Protein AF-A0A925QXF1-F1 (afdb_monomer_lite)

Secondary structure (DSSP, 8-state):
---HHHHHHHHHHHHHHHSSGGG-PPPPTTHHHHH-THHHH--SSSSHHHHHHHHHHHHHHHHHHHTTS-S-----B-TTS-B-

Radius of gyration: 24.77 Å; chains: 1; bounding box: 56×32×61 Å

Foldseek 3Di:
DDDPVVVVVVVVVVVVVVPDPVVDDDQDDCRVCVVCVCVPQNDPPVCSSVVSVVVVVVVVVVVCVVVVNDDDDDWDQDPVRDID

Structure (mmCIF, N/CA/C/O backbone):
data_AF-A0A925QXF1-F1
#
_entry.id   AF-A0A925QXF1-F1
#
loop_
_atom_site.group_PDB
_atom_site.id
_atom_site.type_symbol
_atom_site.label_atom_id
_atom_site.label_alt_id
_atom_site.label_comp_id
_atom_site.label_asym_id
_atom_site.label_entity_id
_atom_site.label_seq_id
_atom_site.pdbx_PDB_ins_code
_atom_site.Cartn_x
_atom_site.Cartn_y
_atom_site.Cartn_z
_atom_site.occupancy
_atom_site.B_iso_or_equiv
_atom_site.auth_seq_id
_atom_site.auth_comp_id
_atom_site.auth_asym_id
_atom_site.auth_atom_id
_atom_site.pdbx_PDB_model_num
ATOM 1 N N . MET A 1 1 ? 40.771 -11.293 -46.317 1.00 54.41 1 MET A N 1
ATOM 2 C CA . MET A 1 1 ? 41.143 -10.733 -45.005 1.00 54.41 1 MET A CA 1
ATOM 3 C C . MET A 1 1 ? 40.321 -9.464 -44.858 1.00 54.41 1 MET A C 1
ATOM 5 O O . MET A 1 1 ? 40.738 -8.421 -45.333 1.00 54.41 1 MET A O 1
ATOM 9 N N . THR A 1 2 ? 39.065 -9.601 -44.426 1.00 61.94 2 THR A N 1
ATOM 10 C CA . THR A 1 2 ? 38.161 -8.461 -44.220 1.00 61.94 2 THR A CA 1
ATOM 11 C C . THR A 1 2 ? 38.668 -7.653 -43.035 1.00 61.94 2 THR A C 1
ATOM 13 O O . THR A 1 2 ? 39.060 -8.223 -42.018 1.00 61.94 2 THR A O 1
ATOM 16 N N . ASP A 1 3 ? 38.739 -6.340 -43.219 1.00 66.31 3 ASP A N 1
ATOM 17 C CA . ASP A 1 3 ? 39.290 -5.410 -42.244 1.00 66.31 3 ASP A CA 1
ATOM 18 C C . ASP A 1 3 ? 38.398 -5.388 -40.982 1.00 66.31 3 ASP A C 1
ATOM 20 O O . ASP A 1 3 ? 37.190 -5.149 -41.102 1.00 66.31 3 ASP A O 1
ATOM 24 N N . PRO A 1 4 ? 38.935 -5.656 -39.775 1.00 61.16 4 PRO A N 1
ATOM 25 C CA . PRO A 1 4 ? 38.156 -5.672 -38.534 1.00 61.16 4 PRO A CA 1
ATOM 26 C C . PRO A 1 4 ? 37.440 -4.341 -38.240 1.00 61.16 4 PRO A C 1
ATOM 28 O O . PRO A 1 4 ? 36.441 -4.335 -37.520 1.00 61.16 4 PRO A O 1
ATOM 31 N N . ALA A 1 5 ? 37.889 -3.227 -38.830 1.00 61.12 5 ALA A N 1
ATOM 32 C CA . ALA A 1 5 ? 37.230 -1.927 -38.711 1.00 61.12 5 ALA A CA 1
ATOM 33 C C . ALA A 1 5 ? 35.880 -1.849 -39.457 1.00 61.12 5 ALA A C 1
ATOM 35 O O . ALA A 1 5 ? 34.974 -1.138 -39.023 1.00 61.12 5 ALA A O 1
ATOM 36 N N . THR A 1 6 ? 35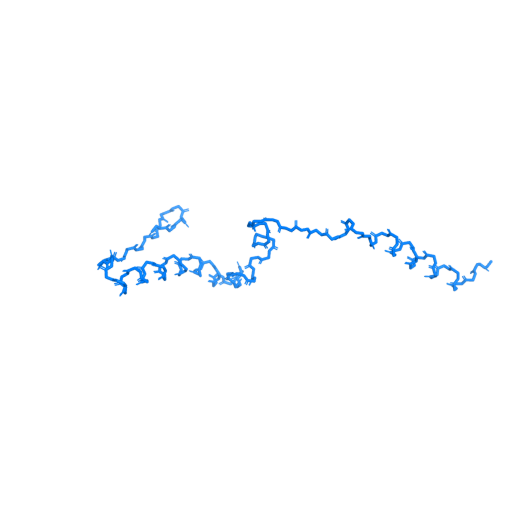.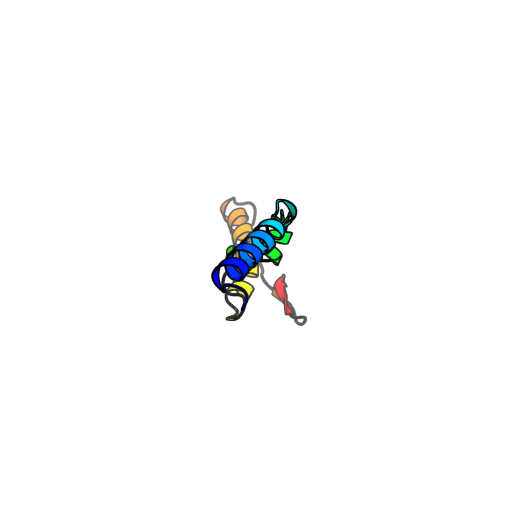701 -2.593 -40.557 1.00 59.56 6 THR A N 1
ATOM 37 C CA . THR A 1 6 ? 34.442 -2.592 -41.328 1.00 59.56 6 THR A CA 1
ATOM 38 C C . THR A 1 6 ? 33.332 -3.374 -40.615 1.00 59.56 6 THR A C 1
ATOM 40 O O . THR A 1 6 ? 32.159 -3.012 -40.714 1.00 59.56 6 THR A O 1
ATOM 43 N N . GLN A 1 7 ? 33.701 -4.404 -39.848 1.00 59.41 7 GLN A N 1
ATOM 44 C CA . GLN A 1 7 ? 32.767 -5.250 -39.096 1.00 59.41 7 GLN A CA 1
ATOM 45 C C . GLN A 1 7 ? 32.191 -4.521 -37.863 1.00 59.41 7 GLN A C 1
ATOM 47 O O . GLN A 1 7 ? 31.004 -4.610 -37.581 1.00 59.41 7 GLN A O 1
ATOM 52 N N . GLN A 1 8 ? 33.007 -3.717 -37.168 1.00 60.28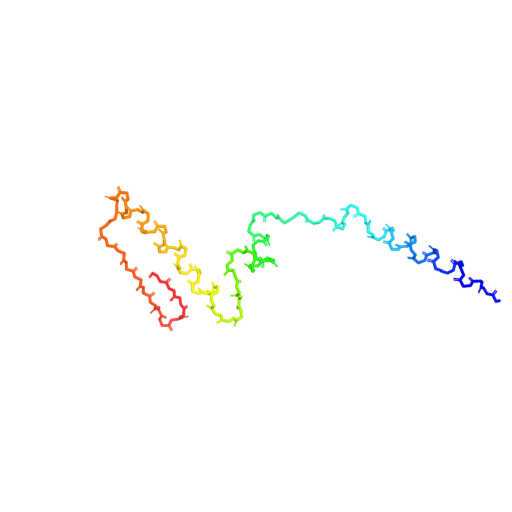 8 GLN A N 1
ATOM 53 C CA . GLN A 1 8 ? 32.565 -2.969 -35.979 1.00 60.28 8 GLN A CA 1
ATOM 54 C C . GLN A 1 8 ? 31.586 -1.827 -36.290 1.00 60.28 8 GLN A C 1
ATOM 56 O O . GLN A 1 8 ? 30.728 -1.515 -35.464 1.00 60.28 8 GLN A O 1
ATOM 61 N N . ASN A 1 9 ? 31.704 -1.194 -37.461 1.00 61.62 9 ASN A N 1
ATOM 62 C CA . ASN A 1 9 ? 30.775 -0.135 -37.868 1.00 61.62 9 ASN A CA 1
ATOM 63 C C . ASN A 1 9 ? 29.409 -0.699 -38.277 1.00 61.62 9 ASN A C 1
ATOM 65 O O . ASN A 1 9 ? 28.385 -0.137 -37.907 1.00 61.62 9 ASN A O 1
ATOM 69 N N . THR A 1 10 ? 29.385 -1.847 -38.960 1.00 61.94 10 THR A N 1
ATOM 70 C CA . THR A 1 10 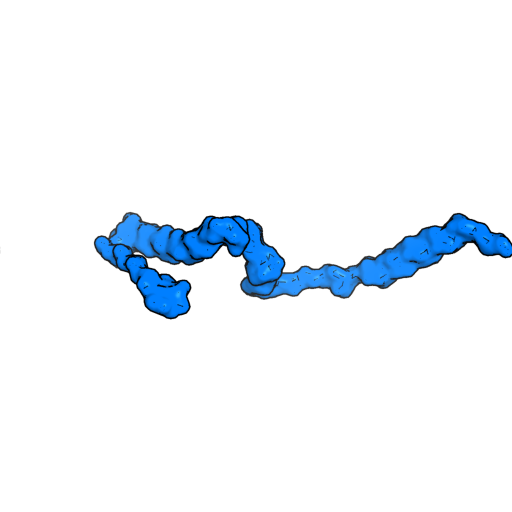? 28.129 -2.493 -39.371 1.00 61.94 10 THR A CA 1
ATOM 71 C C . THR A 1 10 ? 27.316 -3.010 -38.179 1.00 61.94 10 THR A C 1
ATOM 73 O O . THR A 1 10 ? 26.099 -2.845 -38.173 1.00 61.94 10 THR A O 1
ATOM 76 N N . ASP A 1 11 ? 27.960 -3.535 -37.131 1.00 62.16 11 ASP A N 1
ATOM 77 C CA . ASP A 1 11 ? 27.264 -3.983 -35.911 1.00 62.16 11 ASP A CA 1
ATOM 78 C C . ASP A 1 11 ? 26.648 -2.823 -35.104 1.00 62.16 11 ASP A C 1
ATOM 80 O O . ASP A 1 11 ? 25.555 -2.956 -34.549 1.00 62.16 11 ASP A O 1
ATOM 84 N N . ARG A 1 12 ? 27.311 -1.658 -35.052 1.00 63.47 12 ARG A N 1
ATOM 85 C CA . ARG A 1 12 ? 26.763 -0.459 -34.391 1.00 63.47 12 ARG A CA 1
ATOM 86 C C . ARG A 1 12 ? 25.582 0.135 -35.145 1.00 63.47 12 ARG A C 1
ATOM 88 O O . ARG A 1 12 ? 24.606 0.524 -34.509 1.00 63.47 12 ARG A O 1
ATOM 95 N N . ASP A 1 13 ? 25.663 0.183 -36.470 1.00 62.22 13 ASP A N 1
ATOM 96 C CA . ASP A 1 13 ? 24.583 0.705 -37.308 1.00 62.22 13 ASP A CA 1
ATOM 97 C C . ASP A 1 13 ? 23.349 -0.215 -37.268 1.00 62.22 13 ASP A C 1
ATOM 99 O O . ASP A 1 13 ? 22.219 0.270 -37.223 1.00 62.22 13 ASP A O 1
ATOM 103 N N . MET A 1 14 ? 23.547 -1.537 -37.175 1.00 62.62 14 MET A N 1
ATOM 104 C CA . MET A 1 14 ? 22.471 -2.513 -36.949 1.00 62.62 14 MET A CA 1
ATOM 105 C C . MET A 1 14 ? 21.820 -2.358 -35.564 1.00 62.62 14 MET A C 1
ATOM 107 O O . MET A 1 14 ? 20.595 -2.350 -35.464 1.00 62.62 14 MET A O 1
ATOM 111 N N . ALA A 1 15 ? 22.610 -2.168 -34.501 1.00 62.59 15 ALA A N 1
ATOM 112 C CA . ALA A 1 15 ? 22.085 -1.933 -33.151 1.00 62.59 15 ALA A CA 1
ATOM 113 C C . ALA A 1 15 ? 21.348 -0.583 -33.027 1.00 62.59 15 ALA A C 1
ATOM 115 O O . ALA A 1 15 ? 20.345 -0.480 -32.319 1.00 62.59 15 ALA A O 1
ATOM 116 N N . ALA A 1 16 ? 21.807 0.451 -33.739 1.00 63.00 16 ALA A N 1
ATOM 117 C CA . ALA A 1 16 ? 21.115 1.736 -33.830 1.00 63.00 16 ALA A CA 1
ATOM 118 C C . ALA A 1 16 ? 19.804 1.637 -34.631 1.00 63.00 16 ALA A C 1
ATOM 120 O O . ALA A 1 16 ? 18.850 2.343 -34.314 1.00 63.00 16 ALA A O 1
ATOM 121 N N . ALA A 1 17 ? 19.730 0.748 -35.629 1.00 66.38 17 ALA A N 1
ATOM 122 C CA . ALA A 1 17 ? 18.490 0.444 -36.343 1.00 66.38 17 ALA A CA 1
ATOM 123 C C . ALA A 1 17 ? 17.493 -0.374 -35.494 1.00 66.38 17 ALA A C 1
ATOM 125 O O . ALA A 1 17 ? 16.286 -0.244 -35.686 1.00 66.38 17 ALA A O 1
ATOM 126 N N . GLU A 1 18 ? 17.975 -1.186 -34.544 1.00 76.88 18 GLU A N 1
ATOM 127 C CA . GLU A 1 18 ? 17.142 -1.950 -33.600 1.00 76.88 18 GLU A CA 1
ATOM 128 C C . GLU A 1 18 ? 16.590 -1.077 -32.453 1.00 76.88 18 GLU A C 1
ATOM 130 O O . GLU A 1 18 ? 15.465 -1.283 -31.991 1.00 76.88 18 GLU A O 1
ATOM 135 N N . TYR A 1 19 ? 17.343 -0.058 -32.019 1.00 82.75 19 TYR A N 1
ATOM 136 C CA . TYR A 1 19 ? 16.898 0.930 -31.033 1.00 82.75 19 TYR A CA 1
ATOM 137 C C . TYR A 1 19 ? 16.156 2.104 -31.698 1.00 82.75 19 TYR A C 1
ATOM 139 O O . TYR A 1 19 ? 16.701 3.189 -31.905 1.00 82.75 19 TYR A O 1
ATOM 147 N N . GLY A 1 20 ? 14.890 1.869 -32.044 1.00 85.44 20 GLY A N 1
ATOM 148 C CA . GLY A 1 20 ? 13.991 2.849 -32.661 1.00 85.44 20 GLY A CA 1
ATOM 149 C C . GLY A 1 20 ? 12.929 3.411 -31.707 1.00 85.44 20 GLY A C 1
ATOM 150 O O . GLY A 1 20 ? 12.916 3.135 -30.508 1.00 85.44 20 GLY A O 1
ATOM 151 N N . ALA A 1 21 ? 11.976 4.183 -32.243 1.00 85.56 21 ALA A N 1
ATOM 152 C CA . ALA A 1 21 ? 10.855 4.725 -31.462 1.00 85.56 21 ALA A CA 1
ATOM 153 C C . ALA A 1 21 ? 10.030 3.626 -30.758 1.00 85.56 21 ALA A C 1
ATOM 155 O O . ALA A 1 21 ? 9.573 3.823 -29.632 1.00 85.56 21 ALA A O 1
ATOM 156 N N . ASP A 1 22 ? 9.918 2.448 -31.377 1.00 86.19 22 ASP A N 1
ATOM 157 C CA . ASP A 1 22 ? 9.214 1.280 -30.831 1.00 86.19 22 ASP A CA 1
ATOM 158 C C . ASP A 1 22 ? 9.909 0.666 -29.599 1.00 86.19 22 ASP A C 1
ATOM 160 O O . ASP A 1 22 ? 9.293 -0.084 -28.836 1.00 86.19 22 ASP A O 1
ATOM 164 N N . SER A 1 23 ?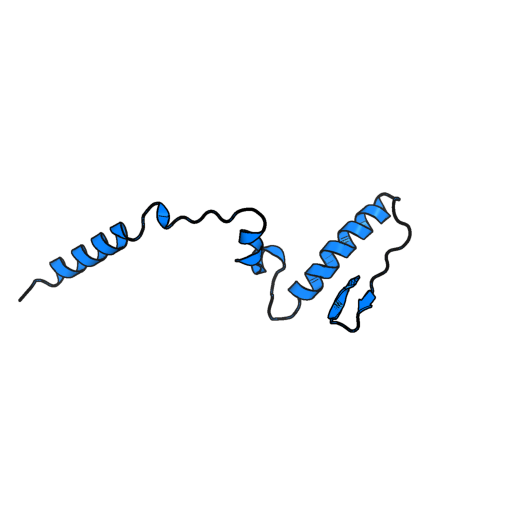 11.181 1.004 -29.352 1.00 88.44 23 SER A N 1
ATOM 165 C CA . SER A 1 23 ? 11.904 0.613 -28.136 1.00 88.44 23 SER A CA 1
ATOM 166 C C . SER A 1 23 ? 11.424 1.385 -26.899 1.00 88.44 23 SER A C 1
ATOM 168 O O . SER A 1 23 ? 11.682 0.961 -25.769 1.00 88.44 23 SER A O 1
ATOM 170 N N . ILE A 1 24 ? 10.692 2.491 -27.082 1.00 90.69 24 ILE A N 1
ATOM 171 C CA . ILE A 1 24 ? 10.119 3.280 -25.992 1.00 90.69 24 ILE A CA 1
ATOM 172 C C . ILE A 1 24 ? 8.728 2.751 -25.647 1.00 90.69 24 ILE A C 1
ATOM 174 O O . ILE A 1 24 ? 7.762 2.907 -26.391 1.00 90.69 24 ILE A O 1
ATOM 178 N N . LYS A 1 25 ? 8.608 2.155 -24.458 1.00 92.38 25 LYS A N 1
ATOM 179 C CA . LYS A 1 25 ? 7.335 1.637 -23.947 1.00 92.38 25 LYS A CA 1
ATOM 180 C C . LYS A 1 25 ? 6.740 2.573 -22.909 1.00 92.38 25 LYS A C 1
ATOM 182 O O . LYS A 1 25 ? 7.340 2.821 -21.866 1.00 92.38 25 LYS A O 1
ATOM 187 N N . VAL A 1 26 ? 5.518 3.027 -23.170 1.00 93.94 26 VAL A N 1
ATOM 188 C CA . VAL A 1 26 ? 4.700 3.744 -22.187 1.00 93.94 26 VAL A CA 1
ATOM 189 C C . VAL A 1 26 ? 3.903 2.725 -21.382 1.00 93.94 26 VAL A C 1
ATOM 191 O O . VAL A 1 26 ? 3.054 2.023 -21.927 1.00 93.94 26 VAL A O 1
ATOM 194 N N . LEU A 1 27 ? 4.166 2.659 -20.079 1.00 96.38 27 LEU A N 1
ATOM 195 C CA . LEU A 1 27 ? 3.367 1.874 -19.141 1.00 96.38 27 LEU A CA 1
ATOM 196 C C . LEU A 1 27 ? 2.197 2.738 -18.661 1.00 96.38 27 LEU A C 1
ATOM 198 O O . LEU A 1 27 ? 2.409 3.864 -18.212 1.00 96.38 27 LEU A O 1
ATOM 202 N N . ARG A 1 28 ? 0.963 2.241 -18.797 1.00 93.88 28 ARG A N 1
ATOM 203 C CA . ARG A 1 28 ? -0.252 2.994 -18.453 1.00 93.88 28 ARG A CA 1
ATOM 204 C C . ARG A 1 28 ? -0.828 2.514 -17.125 1.00 93.88 28 ARG A C 1
ATOM 206 O O . ARG A 1 28 ? -0.716 1.344 -16.776 1.00 93.88 28 ARG A O 1
ATOM 213 N N . GLY A 1 29 ? -1.471 3.423 -16.394 1.00 95.25 29 GLY A N 1
ATOM 214 C CA . GLY A 1 29 ? -2.100 3.104 -15.111 1.00 95.25 29 GLY A CA 1
ATOM 215 C C . GLY A 1 29 ? -1.121 2.439 -14.138 1.00 95.25 29 GLY A C 1
ATOM 216 O O . GLY A 1 29 ? -0.011 2.925 -13.935 1.00 95.25 29 GLY A O 1
ATOM 217 N N . LEU A 1 30 ? -1.527 1.302 -13.568 1.00 96.88 30 LEU A N 1
ATOM 218 C CA . LEU A 1 30 ? -0.741 0.562 -12.573 1.00 96.88 30 LEU A CA 1
ATOM 219 C C . LEU A 1 30 ? 0.352 -0.335 -13.172 1.00 96.88 30 LEU A C 1
ATOM 221 O O . LEU A 1 30 ? 1.076 -0.993 -12.427 1.00 96.88 30 LEU A O 1
ATOM 225 N N . ASP A 1 31 ? 0.516 -0.369 -14.495 1.00 97.31 31 ASP A N 1
ATOM 226 C CA . ASP A 1 31 ? 1.520 -1.234 -15.121 1.00 97.31 31 ASP A CA 1
ATOM 227 C C . ASP A 1 31 ? 2.947 -0.806 -14.765 1.00 97.31 31 ASP A C 1
ATOM 229 O O . ASP A 1 31 ? 3.826 -1.652 -14.601 1.00 97.31 31 ASP A O 1
ATOM 233 N N . ALA A 1 32 ? 3.175 0.497 -14.574 1.00 96.56 32 ALA A N 1
ATOM 234 C CA . ALA A 1 32 ? 4.454 1.016 -14.092 1.00 96.56 32 ALA A CA 1
ATOM 235 C C . ALA A 1 32 ? 4.765 0.533 -12.667 1.00 96.56 32 ALA A C 1
ATOM 237 O O . ALA A 1 32 ? 5.882 0.082 -12.406 1.00 96.56 32 ALA A O 1
ATOM 238 N N . VAL A 1 33 ? 3.756 0.555 -11.789 1.00 97.25 33 VAL A N 1
ATOM 239 C CA . VAL A 1 33 ? 3.851 0.104 -10.393 1.00 97.25 33 VAL A CA 1
ATOM 240 C C . VAL A 1 33 ? 4.183 -1.378 -10.336 1.00 97.25 33 VAL A C 1
ATOM 242 O O . VAL A 1 33 ? 5.171 -1.771 -9.728 1.00 97.25 33 VAL A O 1
ATOM 245 N N . ARG A 1 34 ? 3.425 -2.204 -11.062 1.00 96.94 34 ARG A N 1
ATOM 246 C CA . ARG A 1 34 ? 3.648 -3.656 -11.105 1.00 96.94 34 ARG A CA 1
ATOM 247 C C . ARG A 1 34 ? 4.995 -4.027 -11.711 1.00 96.94 34 ARG A C 1
ATOM 249 O O . ARG A 1 34 ? 5.601 -5.009 -11.299 1.00 96.94 34 ARG A O 1
ATOM 256 N N . LYS A 1 35 ? 5.465 -3.273 -12.711 1.00 97.00 35 LYS A N 1
ATOM 257 C CA . LYS A 1 35 ? 6.753 -3.551 -13.356 1.00 97.00 35 LYS A CA 1
ATOM 258 C C . LYS A 1 35 ? 7.939 -3.168 -12.473 1.00 97.00 35 LYS A C 1
ATOM 260 O O . LYS A 1 35 ? 9.009 -3.751 -12.638 1.00 97.00 35 LYS A O 1
ATOM 265 N N . ARG A 1 36 ? 7.774 -2.174 -11.597 1.00 96.88 36 ARG A N 1
ATOM 266 C CA . ARG A 1 36 ? 8.829 -1.637 -10.728 1.00 96.88 36 ARG A CA 1
ATOM 267 C C . ARG A 1 36 ? 8.297 -1.379 -9.310 1.00 96.88 36 ARG A C 1
ATOM 269 O O . ARG A 1 36 ? 8.303 -0.227 -8.879 1.00 96.88 36 ARG A O 1
ATOM 276 N N . PRO A 1 37 ? 7.867 -2.422 -8.576 1.00 97.44 37 PRO A N 1
ATOM 277 C CA . PRO A 1 37 ? 7.223 -2.256 -7.272 1.00 97.44 37 PRO A CA 1
ATOM 278 C C . PRO A 1 37 ? 8.151 -1.601 -6.249 1.00 97.44 37 PRO A C 1
ATOM 280 O O . PRO A 1 37 ? 7.692 -0.783 -5.461 1.00 97.44 37 PRO A O 1
ATOM 283 N N . GLY A 1 38 ? 9.464 -1.849 -6.344 1.00 97.19 38 GLY A N 1
ATOM 284 C CA . GLY A 1 38 ? 10.442 -1.288 -5.411 1.00 97.19 38 GLY A CA 1
ATOM 285 C C . GLY A 1 38 ? 10.505 0.237 -5.355 1.00 97.19 38 GLY A C 1
ATOM 286 O O . GLY A 1 38 ? 10.901 0.806 -4.347 1.00 97.19 38 GLY A O 1
ATOM 287 N N . MET A 1 39 ? 10.059 0.917 -6.413 1.00 97.25 39 MET A N 1
ATOM 288 C CA . MET A 1 39 ? 9.961 2.377 -6.429 1.00 97.25 39 MET A CA 1
ATOM 289 C C . MET A 1 39 ? 8.773 2.909 -5.609 1.00 97.25 39 MET A C 1
ATOM 291 O O . MET A 1 39 ? 8.760 4.087 -5.273 1.00 97.25 39 MET A O 1
ATOM 295 N N . TYR A 1 40 ? 7.778 2.066 -5.325 1.00 97.31 40 TYR A N 1
ATOM 296 C CA . TYR A 1 40 ? 6.516 2.457 -4.693 1.00 97.31 40 TYR A CA 1
ATOM 297 C C . TYR A 1 40 ? 6.373 1.906 -3.278 1.00 97.31 40 TYR A C 1
ATOM 299 O O . TYR A 1 40 ? 5.945 2.638 -2.399 1.00 97.31 40 TYR A O 1
ATOM 307 N N . ILE A 1 41 ? 6.731 0.637 -3.066 1.00 97.81 41 ILE A N 1
ATOM 308 C CA . ILE A 1 41 ? 6.537 -0.057 -1.784 1.00 97.81 41 ILE A CA 1
ATOM 309 C C . ILE A 1 41 ? 7.856 -0.466 -1.115 1.00 97.81 41 ILE A C 1
ATOM 311 O O . ILE A 1 41 ? 7.836 -1.187 -0.131 1.00 97.81 41 ILE A O 1
ATOM 315 N N . GLY A 1 42 ? 9.012 -0.053 -1.640 1.00 96.75 42 GLY A N 1
ATOM 316 C CA . GLY A 1 42 ? 10.308 -0.457 -1.086 1.00 96.75 42 GLY A CA 1
ATOM 317 C C . GLY A 1 42 ? 10.673 -1.917 -1.381 1.00 96.75 42 GLY A C 1
ATOM 318 O O . GLY A 1 42 ? 10.300 -2.468 -2.415 1.00 96.75 42 GLY A O 1
ATOM 319 N N . ASP A 1 43 ? 11.470 -2.537 -0.516 1.00 97.81 43 ASP A N 1
ATOM 320 C CA . ASP A 1 43 ? 12.022 -3.873 -0.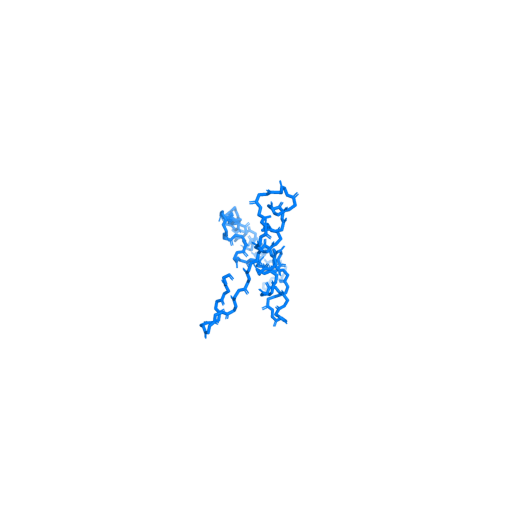766 1.00 97.81 43 ASP A CA 1
ATOM 321 C C . ASP A 1 43 ? 10.919 -4.954 -0.754 1.00 97.81 43 ASP A C 1
ATOM 323 O O . ASP A 1 43 ? 10.092 -5.031 0.157 1.00 97.81 43 ASP A O 1
ATOM 327 N N . THR A 1 44 ? 10.878 -5.776 -1.806 1.00 97.44 44 THR A N 1
ATOM 328 C CA . THR A 1 44 ? 9.883 -6.846 -1.976 1.00 97.44 44 THR A CA 1
ATOM 329 C C . THR A 1 44 ? 10.325 -8.196 -1.419 1.00 97.44 44 THR A C 1
ATOM 331 O O . THR A 1 44 ? 9.511 -9.118 -1.378 1.00 97.44 44 THR A O 1
ATOM 334 N N . ASP A 1 45 ? 11.581 -8.320 -0.999 1.00 97.69 45 ASP A N 1
ATOM 335 C CA . ASP A 1 45 ? 12.225 -9.591 -0.678 1.00 97.69 45 ASP A CA 1
ATOM 336 C C . ASP A 1 45 ? 12.458 -9.749 0.832 1.00 97.69 45 ASP A C 1
ATOM 338 O O . ASP A 1 45 ? 12.339 -10.855 1.360 1.00 97.69 45 ASP A O 1
ATOM 342 N N . ASP A 1 46 ? 12.742 -8.657 1.550 1.00 97.38 46 ASP A N 1
ATOM 343 C CA . ASP A 1 46 ? 12.970 -8.679 3.007 1.00 97.38 46 ASP A CA 1
ATOM 344 C C . ASP A 1 46 ? 11.676 -8.618 3.849 1.00 97.38 46 ASP A C 1
ATOM 346 O O . ASP A 1 46 ? 11.705 -8.760 5.073 1.00 97.38 46 ASP A O 1
ATOM 350 N N . GLY A 1 47 ? 10.529 -8.434 3.187 1.00 96.62 47 GLY A N 1
ATOM 351 C CA . GLY A 1 47 ? 9.205 -8.339 3.801 1.00 96.62 47 GLY A CA 1
ATOM 352 C C . GLY A 1 47 ? 8.803 -6.933 4.258 1.00 96.62 47 GLY A C 1
ATOM 353 O O . GLY A 1 47 ? 7.654 -6.752 4.673 1.00 96.62 47 GLY A O 1
ATOM 354 N N . SER A 1 48 ? 9.678 -5.930 4.157 1.00 97.94 48 SER A N 1
ATOM 355 C CA . SER A 1 48 ? 9.358 -4.543 4.516 1.00 97.94 48 SER A CA 1
ATOM 356 C C . SER A 1 48 ? 8.273 -3.959 3.609 1.00 97.94 48 SER A C 1
ATOM 358 O O . SER A 1 48 ? 7.291 -3.412 4.115 1.00 97.94 48 SER A O 1
ATOM 360 N N . GLY A 1 49 ? 8.357 -4.175 2.294 1.00 98.00 49 GLY A N 1
ATOM 361 C CA . GLY A 1 49 ? 7.352 -3.686 1.353 1.00 98.00 49 GLY A CA 1
ATOM 362 C C . GLY A 1 49 ? 6.000 -4.383 1.458 1.00 98.00 49 GLY A C 1
ATOM 363 O O . GLY A 1 49 ? 4.966 -3.776 1.184 1.00 98.00 49 GLY A O 1
ATOM 364 N N . LEU A 1 50 ? 5.973 -5.631 1.941 1.00 97.88 50 LEU A N 1
ATOM 365 C CA . LEU A 1 50 ? 4.721 -6.322 2.258 1.00 97.88 50 LEU A CA 1
ATOM 366 C C . LEU A 1 50 ? 3.977 -5.624 3.405 1.00 97.88 50 LEU A C 1
ATOM 368 O O . LEU A 1 50 ? 2.778 -5.386 3.295 1.00 97.88 50 LEU A O 1
ATOM 372 N N . HIS A 1 51 ? 4.682 -5.269 4.483 1.00 97.81 51 HIS A N 1
ATOM 373 C CA . HIS A 1 51 ? 4.081 -4.541 5.605 1.00 97.81 51 HIS A CA 1
ATOM 374 C C . HIS A 1 51 ? 3.709 -3.109 5.212 1.00 97.81 51 HIS A C 1
ATOM 376 O O . HIS A 1 51 ? 2.675 -2.607 5.647 1.00 97.81 51 HIS A O 1
ATOM 382 N N . HIS A 1 52 ? 4.495 -2.480 4.332 1.00 98.06 52 HIS A N 1
ATOM 383 C CA . HIS A 1 52 ? 4.196 -1.151 3.801 1.00 98.06 52 HIS A CA 1
ATOM 384 C C . HIS A 1 52 ? 2.832 -1.114 3.093 1.00 98.06 52 HIS A C 1
ATOM 386 O O . HIS A 1 52 ? 2.081 -0.164 3.281 1.00 98.06 52 HIS A O 1
ATOM 392 N N . MET A 1 53 ? 2.422 -2.184 2.398 1.00 97.50 53 MET A N 1
ATOM 393 C CA . MET A 1 53 ? 1.068 -2.250 1.823 1.00 97.50 53 MET A CA 1
ATOM 394 C C . MET A 1 53 ? -0.051 -2.126 2.869 1.00 97.50 53 MET A C 1
ATOM 396 O O . MET A 1 53 ? -1.103 -1.575 2.559 1.00 97.50 53 MET A O 1
ATOM 400 N N . VAL A 1 54 ? 0.156 -2.627 4.092 1.00 98.31 54 VAL A N 1
ATOM 401 C CA . VAL A 1 54 ? -0.808 -2.467 5.193 1.00 98.31 54 VAL A CA 1
ATOM 402 C C . VAL A 1 54 ? -0.736 -1.049 5.754 1.00 98.31 54 VAL A C 1
ATOM 404 O O . VAL A 1 54 ? -1.776 -0.427 5.965 1.00 98.31 54 VAL A O 1
ATOM 407 N N . TYR A 1 55 ? 0.474 -0.521 5.956 1.00 98.06 55 TYR A N 1
ATOM 408 C CA . TYR A 1 55 ? 0.676 0.823 6.502 1.00 98.06 55 TYR A CA 1
ATOM 409 C C . TYR A 1 55 ? 0.025 1.903 5.644 1.00 98.06 55 TYR A C 1
ATOM 411 O O . TYR A 1 55 ? -0.697 2.719 6.191 1.00 98.06 55 TYR A O 1
ATOM 419 N N . GLU A 1 56 ? 0.144 1.841 4.316 1.00 98.38 56 GLU A N 1
ATOM 420 C CA . GLU A 1 56 ? -0.502 2.817 3.423 1.00 98.38 56 GLU A CA 1
ATOM 421 C C . GLU A 1 56 ? -2.031 2.872 3.604 1.00 98.38 56 GLU A C 1
ATOM 423 O O . GLU A 1 56 ? -2.649 3.930 3.491 1.00 98.38 56 GLU A O 1
ATOM 428 N N . VAL A 1 57 ? -2.677 1.741 3.901 1.00 98.31 57 VAL A N 1
ATOM 429 C CA . VAL A 1 57 ? -4.130 1.712 4.143 1.00 98.31 57 VAL A CA 1
ATOM 430 C C . VAL A 1 57 ? -4.458 2.242 5.537 1.00 98.31 57 VAL A C 1
ATOM 432 O O . VAL A 1 57 ? -5.403 3.015 5.695 1.00 98.31 57 VAL A O 1
ATOM 435 N N . VAL A 1 58 ? -3.667 1.855 6.539 1.00 98.50 58 VAL A N 1
ATOM 436 C CA . VAL A 1 58 ? -3.828 2.331 7.918 1.00 98.50 58 VAL A CA 1
ATOM 437 C C . VAL A 1 58 ? -3.592 3.836 8.010 1.00 98.50 58 VAL A C 1
ATOM 439 O O . VAL A 1 58 ? -4.371 4.510 8.672 1.00 98.50 58 VAL A O 1
ATOM 442 N N . ASP A 1 59 ? -2.594 4.380 7.320 1.00 98.50 59 ASP A N 1
ATOM 443 C CA . ASP A 1 59 ? -2.265 5.806 7.335 1.00 98.50 59 ASP A CA 1
ATOM 444 C C . ASP A 1 59 ? -3.431 6.643 6.795 1.00 98.50 59 ASP A C 1
ATOM 446 O O . ASP A 1 59 ? -3.859 7.587 7.455 1.00 98.50 59 ASP A O 1
ATOM 450 N N . ASN A 1 60 ? -4.057 6.217 5.690 1.00 98.38 60 ASN A N 1
ATOM 451 C CA . ASN A 1 60 ? -5.287 6.852 5.202 1.00 98.38 60 ASN A CA 1
ATOM 452 C C . ASN A 1 60 ? -6.436 6.763 6.229 1.00 98.38 60 ASN A C 1
ATOM 454 O O . ASN A 1 60 ? -7.205 7.708 6.387 1.00 98.38 60 ASN A O 1
ATOM 458 N N . ALA A 1 61 ? -6.571 5.645 6.953 1.00 98.38 61 ALA A N 1
ATOM 459 C CA . ALA A 1 61 ? -7.581 5.518 8.008 1.00 98.38 61 ALA A CA 1
ATOM 460 C C . ALA A 1 61 ? -7.285 6.428 9.217 1.00 98.38 61 ALA A C 1
ATOM 462 O O . ALA A 1 61 ? -8.207 6.957 9.842 1.00 98.38 61 ALA A O 1
ATOM 463 N N . ILE A 1 62 ? -6.007 6.637 9.543 1.00 98.25 62 ILE A N 1
ATOM 464 C CA . ILE A 1 62 ? -5.569 7.580 10.573 1.00 98.25 62 ILE A CA 1
ATOM 465 C C . ILE A 1 62 ? -5.813 9.023 10.129 1.00 98.25 62 ILE A C 1
ATOM 467 O O . ILE A 1 62 ? -6.251 9.817 10.957 1.00 98.25 62 ILE A O 1
ATOM 471 N N . ASP A 1 63 ? -5.621 9.363 8.854 1.00 98.56 63 ASP A N 1
ATOM 472 C CA . ASP A 1 63 ? -5.954 10.692 8.327 1.00 98.56 63 ASP A CA 1
ATOM 473 C C . ASP A 1 63 ? -7.440 11.025 8.536 1.00 98.56 63 ASP A C 1
ATOM 475 O O . ASP A 1 63 ? -7.779 12.112 9.011 1.00 98.56 63 ASP A O 1
ATOM 479 N N . GLU A 1 64 ? -8.336 10.066 8.293 1.00 98.69 64 GLU A N 1
ATOM 480 C CA . GLU A 1 64 ? -9.769 10.224 8.575 1.00 98.69 64 GLU A CA 1
ATOM 481 C C . GLU A 1 64 ? -10.058 10.365 10.078 1.00 98.69 64 GLU A C 1
ATOM 483 O O . GLU A 1 64 ? -10.922 11.148 10.488 1.00 98.69 64 GLU A O 1
ATOM 488 N N . ALA A 1 65 ? -9.316 9.651 10.930 1.00 98.31 65 ALA A N 1
ATOM 489 C CA . ALA A 1 65 ? -9.427 9.806 12.379 1.00 98.31 65 ALA A CA 1
ATOM 490 C C . ALA A 1 65 ? -8.948 11.192 12.844 1.00 98.31 65 ALA A C 1
ATOM 492 O O . ALA A 1 65 ? -9.606 11.836 13.663 1.00 98.31 65 ALA A O 1
ATOM 493 N N . LEU A 1 66 ? -7.846 11.697 12.281 1.00 98.06 66 LEU A N 1
ATOM 494 C CA . LEU A 1 66 ? -7.324 13.041 12.541 1.00 98.06 66 LEU A CA 1
ATOM 495 C C . LEU A 1 66 ? -8.282 14.136 12.048 1.00 98.06 66 LEU A C 1
ATOM 497 O O . LEU A 1 66 ? -8.390 15.184 12.687 1.00 98.06 66 LEU A O 1
ATOM 501 N N . ALA A 1 67 ? -9.017 13.883 10.963 1.00 98.44 67 ALA A N 1
ATOM 502 C CA . ALA A 1 67 ? -10.092 14.747 10.477 1.00 98.44 67 ALA A CA 1
ATOM 503 C C . ALA A 1 67 ? -11.377 14.673 11.331 1.00 98.44 67 ALA A C 1
ATOM 505 O O . ALA A 1 67 ? -12.290 15.481 11.147 1.00 98.44 67 ALA A O 1
ATOM 506 N N . GLY A 1 68 ? -11.457 13.739 12.286 1.00 98.06 68 GLY A N 1
ATOM 507 C CA . GLY A 1 68 ? -12.626 13.527 13.140 1.00 98.06 68 GLY A CA 1
ATOM 508 C C . GLY A 1 68 ? -13.765 12.761 12.459 1.00 98.06 68 GLY A C 1
ATOM 509 O O . GLY A 1 68 ? -14.907 12.836 12.914 1.00 98.06 68 GLY A O 1
ATOM 510 N N . HIS A 1 69 ? -13.476 12.049 11.368 1.00 98.31 69 HIS A N 1
ATOM 511 C CA . HIS A 1 69 ? -14.433 11.226 10.623 1.00 98.31 69 HIS A CA 1
ATOM 512 C C . HIS A 1 69 ? -14.393 9.742 11.012 1.00 98.31 69 HIS A C 1
ATOM 514 O O . HIS A 1 69 ? -15.352 9.022 10.734 1.00 98.31 69 HIS A O 1
ATOM 520 N N . ALA A 1 70 ? -13.340 9.300 11.704 1.00 97.94 70 ALA A N 1
ATOM 521 C CA . ALA A 1 70 ? -13.229 7.966 12.287 1.00 97.94 70 ALA A CA 1
ATOM 522 C C . ALA A 1 70 ? -12.873 8.033 13.782 1.00 97.94 70 ALA A C 1
ATOM 524 O O . ALA A 1 70 ? -12.113 8.894 14.220 1.00 97.94 70 ALA A O 1
ATOM 525 N N . ASP A 1 71 ? -13.417 7.107 14.572 1.00 97.94 71 ASP A N 1
ATOM 526 C CA . ASP A 1 71 ? -13.162 6.972 16.014 1.00 97.94 71 ASP A CA 1
ATOM 527 C C . ASP A 1 71 ? -12.437 5.664 16.379 1.00 97.94 71 ASP A C 1
ATOM 529 O O . ASP A 1 71 ? -11.851 5.549 17.460 1.00 97.94 71 ASP A O 1
ATOM 533 N N . ARG A 1 72 ? -12.443 4.682 15.471 1.00 97.75 72 ARG A N 1
ATOM 534 C CA . ARG A 1 72 ? -11.804 3.378 15.631 1.00 97.75 72 ARG A CA 1
ATOM 535 C C . ARG A 1 72 ? -11.242 2.884 14.300 1.00 97.75 72 ARG A C 1
ATOM 537 O O . ARG A 1 72 ? -11.955 2.832 13.303 1.00 97.75 72 ARG A O 1
ATOM 544 N N . VAL A 1 73 ? -9.990 2.431 14.329 1.00 97.50 73 VAL A N 1
ATOM 545 C CA . VAL A 1 73 ? -9.340 1.682 13.243 1.00 97.50 73 VAL A CA 1
ATOM 546 C C . VAL A 1 73 ? -9.060 0.270 13.753 1.00 97.50 73 VAL A C 1
ATOM 548 O O . VAL A 1 73 ? -8.545 0.098 14.858 1.00 97.50 73 VAL A O 1
ATOM 551 N N . GLU A 1 74 ? -9.435 -0.742 12.980 1.00 98.19 74 GLU A N 1
ATOM 552 C CA . GLU A 1 74 ? -9.222 -2.155 13.300 1.00 98.19 74 GLU A CA 1
ATOM 553 C C . GLU A 1 74 ? -8.470 -2.815 12.150 1.00 98.19 74 GLU A C 1
ATOM 555 O O . GLU A 1 74 ? -8.810 -2.589 10.996 1.00 98.19 74 GLU A O 1
ATOM 560 N N . VAL A 1 75 ? -7.451 -3.608 12.484 1.00 98.25 75 VAL A N 1
ATOM 561 C CA . VAL A 1 75 ? -6.629 -4.350 11.525 1.00 98.25 75 VAL A CA 1
ATOM 562 C C . VAL A 1 75 ? -6.683 -5.824 11.902 1.00 98.25 75 VAL A C 1
ATOM 564 O O . VAL A 1 75 ? -6.393 -6.187 13.045 1.00 98.25 75 VAL A O 1
ATOM 567 N N . THR A 1 76 ? -7.037 -6.673 10.946 1.00 98.38 76 THR A N 1
ATOM 568 C CA . THR A 1 76 ? -7.178 -8.120 11.112 1.00 98.38 76 THR A CA 1
ATOM 569 C C . THR A 1 76 ? -6.281 -8.857 10.129 1.00 98.38 76 THR A C 1
ATOM 571 O O . THR A 1 76 ? -6.389 -8.681 8.919 1.00 98.38 76 THR A O 1
ATOM 574 N N . LEU A 1 77 ? -5.426 -9.741 10.649 1.00 97.94 77 LEU A N 1
ATOM 575 C CA . LEU A 1 77 ? -4.680 -10.699 9.835 1.00 97.94 77 LEU A CA 1
ATOM 576 C C . LEU A 1 77 ? -5.508 -11.975 9.680 1.00 97.94 77 LEU A C 1
ATOM 578 O O . LEU A 1 77 ? -5.796 -12.667 10.660 1.00 97.94 77 LEU A O 1
ATOM 582 N N . ASN A 1 78 ? -5.897 -12.278 8.448 1.00 98.31 78 ASN A N 1
ATOM 583 C CA . ASN A 1 78 ? -6.777 -13.394 8.138 1.00 98.31 78 ASN A CA 1
ATOM 584 C C . ASN A 1 78 ? -5.976 -14.697 7.986 1.00 98.31 78 ASN A C 1
ATOM 586 O O . ASN A 1 78 ? -4.798 -14.704 7.624 1.00 98.31 78 ASN A O 1
ATOM 590 N N . GLY A 1 79 ? -6.630 -15.836 8.226 1.00 98.25 79 GLY A N 1
ATOM 591 C CA . GLY A 1 79 ? -5.991 -17.156 8.132 1.00 98.25 79 GLY A CA 1
ATOM 592 C C . GLY A 1 79 ? -5.561 -17.566 6.715 1.00 98.25 79 GLY A C 1
ATOM 593 O O . GLY A 1 79 ? -4.814 -18.530 6.568 1.00 98.25 79 GLY A O 1
ATOM 594 N N . ASP A 1 80 ? -6.019 -16.852 5.684 1.00 98.12 80 ASP A N 1
ATOM 595 C CA . ASP A 1 80 ? -5.659 -17.065 4.277 1.00 98.12 80 ASP A CA 1
ATOM 596 C C . ASP A 1 80 ? -4.462 -16.214 3.812 1.00 98.12 80 ASP A C 1
ATOM 598 O O . ASP A 1 80 ? -4.071 -16.284 2.647 1.00 98.12 80 ASP A O 1
ATOM 602 N N . GLY A 1 81 ? -3.866 -15.431 4.718 1.00 95.69 81 GLY A N 1
ATOM 603 C CA . GLY A 1 81 ? -2.747 -14.538 4.422 1.00 95.69 81 GLY A CA 1
ATOM 604 C C . GLY A 1 81 ? -3.154 -13.151 3.917 1.00 95.69 81 GLY A C 1
ATOM 605 O O . GLY A 1 81 ? -2.274 -12.365 3.574 1.00 95.69 81 GLY A O 1
ATOM 606 N N . SER A 1 82 ? -4.452 -12.828 3.873 1.00 97.94 82 SER A N 1
ATOM 607 C CA . SER A 1 82 ? -4.927 -11.464 3.618 1.00 97.94 82 SER A CA 1
ATOM 608 C C . SER A 1 82 ? -4.973 -10.608 4.895 1.00 97.94 82 SER A C 1
ATOM 610 O O . SER A 1 82 ? -4.865 -11.112 6.015 1.00 97.94 82 SER A O 1
ATOM 612 N N . CYS A 1 83 ? -5.142 -9.296 4.719 1.00 98.25 83 CYS A N 1
ATOM 613 C CA . CYS A 1 83 ? -5.340 -8.325 5.794 1.00 98.25 83 CYS A CA 1
ATOM 614 C C . CYS A 1 83 ? -6.636 -7.544 5.534 1.00 98.25 83 CYS A C 1
ATOM 616 O O . CYS A 1 83 ? -6.959 -7.266 4.376 1.00 98.25 83 CYS A O 1
ATOM 618 N N . THR A 1 84 ? -7.380 -7.208 6.587 1.00 97.19 84 THR A N 1
ATOM 619 C CA . THR A 1 84 ? -8.591 -6.366 6.538 1.00 97.19 84 THR A CA 1
ATOM 620 C C . THR A 1 84 ? -8.493 -5.249 7.552 1.00 97.19 84 THR A C 1
ATOM 622 O O . THR A 1 84 ? -8.039 -5.546 8.678 1.00 97.19 84 THR A O 1
#

pLDDT: mean 89.24, std 14.37, range [54.41, 98.69]

Sequence (84 aa):
MTDPATQQNTDRDMAAAEYGADSIKVLRGLDAVRKRPGMYIGDTDDGSGLHHMVYEVVDNAIDEALAGHADRVEVTLNGDGSCT